Protein AF-A0A6G5AEA8-F1 (afdb_monomer)

Radius of gyration: 16.97 Å; Cα contacts (8 Å, |Δi|>4): 57; chains: 1; bounding box: 39×23×48 Å

Solvent-accessible surface area (backbone atoms only — not comparable to full-atom values): 5864 Å² total; per-residue (Å²): 134,62,66,68,64,51,50,48,40,31,75,49,81,78,56,70,70,57,51,52,52,49,45,52,51,51,53,52,52,38,24,61,74,67,74,44,60,93,83,57,55,69,66,56,42,28,58,79,67,70,49,76,54,63,64,60,51,35,46,52,30,37,55,54,44,51,51,52,44,68,75,43,60,74,89,39,66,69,26,46,53,51,52,49,38,57,76,67,65,56,82,42,78,63,52,64,65,69,59,126

Foldseek 3Di:
DDVVVLVCLLPDDDDPVVLVVVLVVLLVVLCVVVVHDPPPDSVVSCVVVVHDRPLVSSLVSNVVSVVVLVVDDPVDPSVVVVVVCVVVVPCDPSNVSNDD

Organism: Rhipicephalus microplus (NCBI:txid6941)

Structure (mmCIF, N/CA/C/O backbone):
data_AF-A0A6G5AEA8-F1
#
_entry.id   AF-A0A6G5AEA8-F1
#
loop_
_atom_site.group_PDB
_atom_site.id
_atom_site.type_symbol
_atom_site.label_atom_id
_atom_site.label_alt_id
_atom_site.label_comp_id
_atom_site.label_asym_id
_atom_site.label_entity_id
_atom_site.label_seq_id
_atom_site.pdbx_PDB_ins_code
_atom_site.Cartn_x
_atom_site.Cartn_y
_atom_site.Cartn_z
_atom_site.occupancy
_atom_site.B_iso_or_equiv
_atom_site.auth_seq_id
_atom_site.auth_comp_id
_atom_site.auth_asym_id
_atom_site.auth_atom_id
_atom_site.pdbx_PDB_model_num
ATOM 1 N N . MET A 1 1 ? 11.653 -10.275 3.347 1.00 49.78 1 MET A N 1
ATOM 2 C CA . MET A 1 1 ? 10.657 -9.268 3.789 1.00 49.78 1 MET A CA 1
ATOM 3 C C . MET A 1 1 ? 11.291 -8.470 4.921 1.00 49.78 1 MET A C 1
ATOM 5 O O . MET A 1 1 ? 11.687 -9.093 5.893 1.00 49.78 1 MET A O 1
ATOM 9 N N . VAL A 1 2 ? 11.484 -7.151 4.790 1.00 50.09 2 VAL A N 1
ATOM 10 C CA . VAL A 1 2 ? 12.124 -6.342 5.852 1.00 50.09 2 VAL A CA 1
ATOM 11 C C . VAL A 1 2 ? 11.052 -5.937 6.880 1.00 50.09 2 VAL A C 1
ATOM 13 O O . VAL A 1 2 ? 10.128 -5.206 6.501 1.00 50.09 2 VAL A O 1
ATOM 16 N N . PRO A 1 3 ? 11.117 -6.393 8.149 1.00 59.53 3 PRO A N 1
ATOM 17 C CA . PRO A 1 3 ? 10.010 -6.250 9.104 1.00 59.53 3 PRO A CA 1
ATOM 18 C C . PRO A 1 3 ? 9.633 -4.797 9.417 1.00 59.53 3 PRO A C 1
ATOM 20 O O . PRO A 1 3 ? 8.453 -4.454 9.401 1.00 59.53 3 PRO A O 1
ATOM 23 N N . GLY A 1 4 ? 10.624 -3.921 9.617 1.00 60.81 4 GLY A N 1
ATOM 24 C CA . GLY A 1 4 ? 10.393 -2.509 9.945 1.00 60.81 4 GLY A CA 1
ATOM 25 C C . GLY A 1 4 ? 9.728 -1.723 8.812 1.00 60.81 4 GLY A C 1
ATOM 26 O O . GLY A 1 4 ? 8.744 -1.024 9.037 1.00 60.81 4 GLY A O 1
ATOM 27 N N . LEU A 1 5 ? 10.196 -1.908 7.573 1.00 60.91 5 LEU A N 1
ATOM 28 C CA . LEU A 1 5 ? 9.585 -1.302 6.381 1.00 60.91 5 LEU A CA 1
ATOM 29 C C . LEU A 1 5 ? 8.159 -1.812 6.157 1.00 60.91 5 LEU A C 1
ATOM 31 O O . LEU A 1 5 ? 7.276 -1.042 5.795 1.00 60.91 5 LEU A O 1
ATOM 35 N N . THR A 1 6 ? 7.920 -3.097 6.417 1.00 62.59 6 THR A N 1
ATOM 36 C CA . THR A 1 6 ? 6.604 -3.723 6.229 1.00 62.59 6 THR A CA 1
ATOM 37 C C . THR A 1 6 ? 5.599 -3.235 7.276 1.00 62.59 6 THR A C 1
ATOM 39 O O . THR A 1 6 ? 4.451 -2.948 6.940 1.00 62.59 6 THR A O 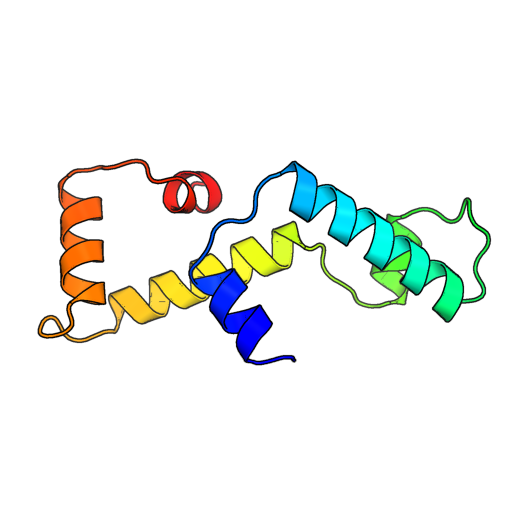1
ATOM 42 N N . PHE A 1 7 ? 6.032 -3.080 8.530 1.00 63.72 7 PHE A N 1
ATOM 43 C CA . PHE A 1 7 ? 5.216 -2.498 9.594 1.00 63.72 7 PHE A CA 1
ATOM 44 C C . PHE A 1 7 ? 4.956 -1.005 9.364 1.00 63.72 7 PHE A C 1
ATOM 46 O O . PHE A 1 7 ? 3.813 -0.557 9.439 1.00 63.72 7 PHE A O 1
ATOM 53 N N . GLY A 1 8 ? 5.993 -0.244 9.002 1.00 71.00 8 GLY A N 1
ATOM 54 C CA . GLY A 1 8 ? 5.864 1.169 8.649 1.00 71.00 8 GLY A CA 1
ATOM 55 C C . GLY A 1 8 ? 4.868 1.379 7.509 1.00 71.00 8 GLY A C 1
ATOM 56 O O . GLY A 1 8 ? 3.979 2.215 7.626 1.00 71.00 8 GLY A O 1
ATOM 57 N N . ASN A 1 9 ? 4.932 0.552 6.465 1.00 74.56 9 ASN A N 1
ATOM 58 C CA . ASN A 1 9 ? 3.983 0.571 5.351 1.00 74.56 9 ASN A CA 1
ATOM 59 C C . ASN A 1 9 ? 2.542 0.250 5.794 1.00 74.56 9 ASN A C 1
ATOM 61 O O . ASN A 1 9 ? 1.577 0.859 5.334 1.00 74.56 9 ASN A O 1
ATOM 65 N N . ALA A 1 10 ? 2.377 -0.677 6.741 1.00 72.00 10 ALA A N 1
ATOM 66 C CA . ALA A 1 10 ? 1.072 -1.049 7.280 1.00 72.00 10 ALA A CA 1
ATOM 67 C C . ALA A 1 10 ? 0.413 0.081 8.087 1.00 72.00 10 ALA A C 1
ATOM 69 O O . ALA A 1 10 ? -0.792 0.296 7.968 1.00 72.00 10 ALA A O 1
ATOM 70 N N . VAL A 1 11 ? 1.187 0.873 8.832 1.00 75.75 11 VAL A N 1
ATOM 71 C CA . VAL A 1 11 ? 0.642 1.911 9.727 1.00 75.75 11 VAL A CA 1
ATOM 72 C C . VAL A 1 11 ? 0.654 3.310 9.095 1.00 75.75 11 VAL A C 1
ATOM 74 O O . VAL A 1 11 ? -0.324 4.045 9.204 1.00 75.75 11 VAL A O 1
ATOM 77 N N . LEU A 1 12 ? 1.687 3.670 8.330 1.00 81.81 12 LEU A N 1
ATOM 78 C CA . LEU A 1 12 ? 1.856 4.998 7.723 1.00 81.81 12 LEU A CA 1
ATOM 79 C C . LEU A 1 12 ? 1.390 5.031 6.268 1.00 81.81 12 LEU A C 1
ATOM 81 O O . LEU A 1 12 ? 1.581 4.062 5.543 1.00 81.81 12 LEU A O 1
ATOM 85 N N . CYS A 1 13 ? 0.771 6.134 5.841 1.00 81.19 13 CYS A N 1
ATOM 86 C CA . CYS A 1 13 ? 0.467 6.358 4.425 1.00 81.19 13 CYS A CA 1
ATOM 87 C C . CYS A 1 13 ? 1.590 7.187 3.800 1.00 81.19 13 CYS A C 1
ATOM 89 O O . CYS A 1 13 ? 1.807 8.329 4.221 1.00 81.19 13 CYS A O 1
ATOM 91 N N . MET A 1 14 ? 2.301 6.635 2.815 1.00 82.12 14 MET A N 1
ATOM 92 C CA . MET A 1 14 ? 3.383 7.364 2.148 1.00 82.12 14 MET A CA 1
ATOM 93 C C . MET A 1 14 ? 2.831 8.511 1.298 1.00 82.12 14 MET A C 1
ATOM 95 O O . MET A 1 14 ? 1.743 8.423 0.728 1.00 82.12 14 MET A O 1
ATOM 99 N N . ARG A 1 15 ? 3.587 9.607 1.179 1.00 85.94 15 ARG A N 1
ATOM 100 C CA . ARG A 1 15 ? 3.249 10.662 0.214 1.00 85.94 15 ARG A CA 1
ATOM 101 C C . ARG A 1 15 ? 3.384 10.125 -1.215 1.00 85.94 15 ARG A C 1
ATOM 103 O O . ARG A 1 15 ? 4.282 9.325 -1.486 1.00 85.94 15 ARG A O 1
ATOM 110 N N . SER A 1 16 ? 2.526 10.596 -2.116 1.00 84.38 16 SER A N 1
ATOM 111 C CA . SER A 1 16 ? 2.498 10.214 -3.537 1.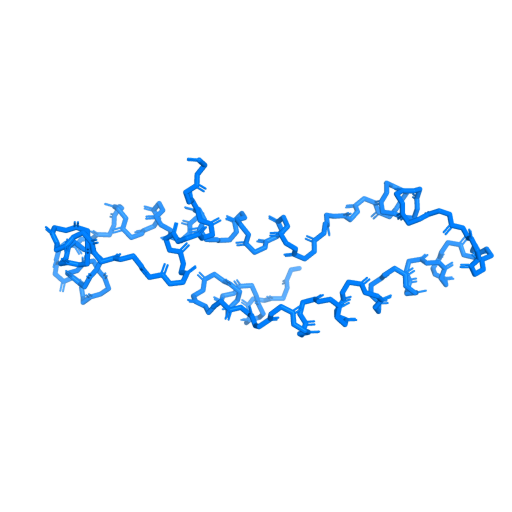00 84.38 16 SER A CA 1
ATOM 112 C C . SER A 1 16 ? 3.863 10.359 -4.209 1.00 84.38 16 SER A C 1
ATOM 114 O O . SER A 1 16 ? 4.291 9.477 -4.949 1.00 84.38 16 SER A O 1
ATOM 116 N N . GLU A 1 17 ? 4.593 11.430 -3.896 1.00 89.81 17 GLU A N 1
ATOM 117 C CA . GLU A 1 17 ? 5.889 11.725 -4.515 1.00 89.81 17 GLU A CA 1
ATOM 118 C C . GLU A 1 17 ? 6.959 10.709 -4.092 1.00 89.81 17 GLU A C 1
ATOM 120 O O . GLU A 1 17 ? 7.808 10.311 -4.891 1.00 89.81 17 GLU A O 1
ATOM 125 N N . VAL A 1 18 ? 6.918 10.266 -2.831 1.00 88.50 18 VAL A N 1
ATOM 126 C CA . VAL A 1 18 ? 7.856 9.268 -2.298 1.00 88.50 18 VAL A CA 1
ATOM 127 C C . VAL A 1 18 ? 7.579 7.908 -2.927 1.00 88.50 18 VAL A C 1
ATOM 129 O O . VAL A 1 18 ? 8.502 7.252 -3.404 1.00 88.50 18 VAL A O 1
ATOM 132 N N . GLN A 1 19 ? 6.307 7.519 -2.991 1.00 87.12 19 GLN A N 1
ATOM 133 C CA . GLN A 1 19 ? 5.876 6.276 -3.622 1.00 87.12 19 GLN A CA 1
ATOM 134 C C . GLN A 1 19 ? 6.283 6.223 -5.102 1.00 87.12 19 GLN A C 1
ATOM 136 O O . GLN A 1 19 ? 6.856 5.228 -5.541 1.00 87.12 19 GLN A O 1
ATOM 141 N N . ALA A 1 20 ? 6.083 7.311 -5.853 1.00 90.62 20 ALA A N 1
ATOM 142 C CA . ALA A 1 20 ? 6.494 7.399 -7.254 1.00 90.62 20 ALA A CA 1
ATOM 143 C C . ALA A 1 20 ? 8.016 7.247 -7.428 1.00 90.62 20 ALA A C 1
ATOM 145 O O . ALA A 1 20 ? 8.477 6.504 -8.296 1.00 90.62 20 ALA A O 1
ATOM 146 N N . ARG A 1 21 ? 8.816 7.898 -6.572 1.00 92.56 21 ARG A N 1
ATOM 147 C CA . ARG A 1 21 ? 10.284 7.761 -6.594 1.00 92.56 21 ARG A CA 1
ATOM 148 C C . ARG A 1 21 ? 10.733 6.332 -6.299 1.00 92.56 21 ARG A C 1
ATOM 150 O O . ARG A 1 21 ? 11.629 5.830 -6.978 1.00 92.56 21 ARG A O 1
ATOM 157 N N . LEU A 1 22 ? 10.115 5.676 -5.319 1.00 90.25 22 LEU A N 1
ATOM 158 C CA . LEU A 1 22 ? 10.401 4.281 -4.983 1.00 90.25 22 LEU A CA 1
ATOM 159 C C . LEU A 1 22 ? 10.071 3.344 -6.151 1.00 90.25 22 LEU A C 1
ATOM 161 O O . LEU A 1 22 ? 10.872 2.474 -6.486 1.00 90.25 22 LEU A O 1
ATOM 165 N N . GLU A 1 23 ? 8.945 3.572 -6.823 1.00 92.06 23 GLU A N 1
ATOM 166 C CA . GLU A 1 23 ? 8.521 2.799 -7.989 1.00 92.06 23 GLU A CA 1
ATOM 167 C C . GLU A 1 23 ? 9.510 2.931 -9.163 1.00 92.06 23 GLU A C 1
ATOM 169 O O . GLU A 1 23 ? 9.895 1.932 -9.775 1.00 92.06 23 GLU A O 1
ATOM 174 N N . ILE A 1 24 ? 9.991 4.151 -9.436 1.00 93.75 24 ILE A N 1
ATOM 175 C CA . ILE A 1 24 ? 11.027 4.408 -10.450 1.00 93.75 24 ILE A CA 1
ATOM 176 C C . ILE A 1 24 ? 12.312 3.646 -10.108 1.00 93.75 24 ILE A C 1
ATOM 178 O O . ILE A 1 24 ? 12.873 2.962 -10.966 1.00 93.75 24 ILE A O 1
ATOM 182 N N . LYS A 1 25 ? 12.772 3.734 -8.854 1.00 93.75 25 LYS A N 1
ATOM 183 C CA . LYS A 1 25 ? 13.998 3.058 -8.410 1.00 93.75 25 LYS A CA 1
ATOM 184 C C . LYS A 1 25 ? 13.867 1.540 -8.470 1.00 93.75 25 LYS A C 1
ATOM 186 O O . LYS A 1 25 ? 14.778 0.895 -8.977 1.00 93.75 25 LYS A O 1
ATOM 191 N N . GLN A 1 26 ? 12.734 0.977 -8.052 1.00 92.81 26 GLN A N 1
ATOM 192 C CA . GLN A 1 26 ? 12.468 -0.455 -8.183 1.00 92.81 26 GLN A CA 1
ATOM 193 C C . GLN A 1 26 ? 12.564 -0.907 -9.637 1.00 92.81 26 GLN A C 1
ATOM 195 O O . GLN A 1 26 ? 13.279 -1.855 -9.927 1.00 92.81 26 GLN A O 1
ATOM 200 N N . ARG A 1 27 ? 11.901 -0.220 -10.569 1.00 94.88 27 ARG A N 1
ATOM 201 C CA . ARG A 1 27 ? 11.956 -0.592 -11.991 1.00 94.88 27 ARG A CA 1
ATOM 202 C C . ARG A 1 27 ? 13.365 -0.439 -12.570 1.00 94.88 27 ARG A C 1
ATOM 204 O O . ARG A 1 27 ? 13.762 -1.238 -13.408 1.00 94.88 27 ARG A O 1
ATOM 211 N N . GLY A 1 28 ? 14.127 0.563 -12.128 1.00 95.56 28 GLY A N 1
ATOM 212 C CA . GLY A 1 28 ? 15.539 0.717 -12.491 1.00 95.56 28 GLY A CA 1
ATOM 213 C C . GLY A 1 28 ? 16.393 -0.468 -12.032 1.00 95.56 28 GLY A C 1
ATOM 214 O O . GLY A 1 28 ? 17.135 -1.030 -12.831 1.00 95.56 28 GLY A O 1
ATOM 215 N N . ILE A 1 29 ? 16.225 -0.897 -10.778 1.00 94.69 29 ILE A N 1
ATOM 216 C CA . ILE A 1 29 ? 16.905 -2.082 -10.232 1.00 94.69 29 ILE A CA 1
ATOM 217 C C . ILE A 1 29 ? 16.452 -3.352 -10.959 1.00 94.69 29 ILE A C 1
ATOM 219 O O . ILE A 1 29 ? 17.286 -4.189 -11.275 1.00 94.69 29 ILE A O 1
ATOM 223 N N . GLY A 1 30 ? 15.160 -3.482 -11.269 1.00 95.88 30 GLY A N 1
ATOM 224 C CA . GLY A 1 30 ? 14.631 -4.623 -12.018 1.00 95.88 30 GLY A CA 1
ATOM 225 C C . GLY A 1 30 ? 15.263 -4.745 -13.403 1.00 95.88 30 GLY A C 1
ATOM 226 O O . GLY A 1 30 ? 15.725 -5.816 -13.770 1.00 95.88 30 GLY A O 1
ATOM 227 N N . ARG A 1 31 ? 15.387 -3.634 -14.143 1.00 96.75 31 ARG A N 1
ATOM 228 C CA . ARG A 1 31 ? 16.089 -3.633 -15.439 1.00 96.75 31 ARG A CA 1
ATOM 229 C C . ARG A 1 31 ? 17.546 -4.046 -15.306 1.00 96.75 31 ARG A C 1
ATOM 231 O O . ARG A 1 31 ? 18.006 -4.869 -16.086 1.00 96.75 31 ARG A O 1
ATOM 238 N N . LEU A 1 32 ? 18.245 -3.495 -14.314 1.00 96.69 32 LEU A N 1
ATOM 239 C CA . LEU A 1 32 ? 19.641 -3.836 -14.061 1.00 96.69 32 LEU A CA 1
ATOM 240 C C . LEU A 1 32 ? 19.801 -5.331 -13.750 1.00 96.69 32 LEU A C 1
ATOM 242 O O . LEU A 1 32 ? 20.673 -5.976 -14.318 1.00 96.69 32 LEU A O 1
ATOM 246 N N . ALA A 1 33 ? 18.939 -5.881 -12.891 1.00 95.88 33 ALA A N 1
ATOM 247 C CA . ALA A 1 33 ? 18.970 -7.289 -12.502 1.00 95.88 33 ALA A CA 1
ATOM 248 C C . ALA A 1 33 ? 18.664 -8.237 -13.672 1.00 95.88 33 ALA A C 1
ATOM 250 O O . ALA A 1 33 ? 19.270 -9.298 -13.769 1.00 95.88 33 ALA A O 1
ATOM 251 N N . LEU A 1 34 ? 17.759 -7.840 -14.570 1.00 95.88 34 LEU A N 1
ATOM 252 C CA . LEU A 1 34 ? 17.406 -8.606 -15.768 1.00 95.88 34 LEU A CA 1
ATOM 253 C C . LEU A 1 34 ? 18.403 -8.425 -16.926 1.00 95.88 34 LEU A C 1
ATOM 255 O O . LEU A 1 34 ? 18.223 -9.037 -17.974 1.00 95.88 34 LEU A O 1
ATOM 259 N N . GLY A 1 35 ? 19.408 -7.550 -16.792 1.00 96.25 35 GLY A N 1
ATOM 260 C CA . GLY A 1 35 ? 20.271 -7.161 -17.915 1.00 96.25 35 GLY A CA 1
ATOM 261 C C . GLY A 1 35 ? 19.501 -6.484 -19.059 1.00 96.25 35 GLY A C 1
ATOM 262 O O . GLY A 1 35 ? 19.935 -6.506 -20.209 1.00 96.25 35 GLY A O 1
ATOM 263 N N . ALA A 1 36 ? 18.334 -5.910 -18.762 1.00 94.69 36 ALA A N 1
ATOM 264 C CA . ALA A 1 36 ? 17.404 -5.397 -19.753 1.00 94.69 36 ALA A CA 1
ATOM 265 C C . ALA A 1 36 ? 17.727 -3.947 -20.141 1.00 94.69 36 ALA A C 1
ATOM 267 O O . ALA A 1 36 ? 18.188 -3.141 -19.328 1.00 94.69 36 ALA A O 1
ATOM 268 N N . HIS A 1 37 ? 17.414 -3.575 -21.384 1.00 94.25 37 HIS A N 1
ATOM 269 C CA . HIS A 1 37 ? 17.627 -2.215 -21.876 1.00 94.25 37 HIS A CA 1
ATOM 270 C C . HIS A 1 37 ? 16.820 -1.180 -21.065 1.00 94.25 37 HIS A C 1
ATOM 272 O O . HIS A 1 37 ? 15.728 -1.470 -20.567 1.00 94.25 37 HIS A O 1
ATOM 278 N N . GLY A 1 38 ? 17.303 0.066 -20.981 1.00 90.31 38 GLY A N 1
ATOM 279 C CA . GLY A 1 38 ? 16.636 1.148 -20.239 1.00 90.31 38 GLY A CA 1
ATOM 280 C C . GLY A 1 38 ? 15.183 1.399 -20.671 1.00 90.31 38 GLY A C 1
ATOM 281 O O . GLY A 1 38 ? 14.326 1.687 -19.837 1.00 90.31 38 GLY A O 1
ATOM 282 N N . ASN A 1 39 ? 14.884 1.181 -21.954 1.00 92.19 39 ASN A N 1
ATOM 283 C CA . ASN A 1 39 ? 13.545 1.350 -22.536 1.00 92.19 39 ASN A CA 1
ATOM 284 C C . ASN A 1 39 ? 12.631 0.125 -22.379 1.00 92.19 39 ASN A C 1
ATOM 286 O O . ASN A 1 39 ? 11.520 0.128 -22.904 1.00 92.19 39 ASN A O 1
ATOM 290 N N . THR A 1 40 ? 13.068 -0.920 -21.670 1.00 94.31 40 THR A N 1
ATOM 291 C CA . THR A 1 40 ? 12.234 -2.107 -21.441 1.00 94.31 40 THR A CA 1
ATOM 292 C C . THR A 1 40 ? 10.922 -1.700 -20.758 1.00 94.31 40 THR A C 1
ATOM 294 O O . THR A 1 40 ? 10.966 -0.936 -19.777 1.00 94.31 40 THR A O 1
ATOM 297 N N . PRO A 1 41 ? 9.759 -2.179 -21.243 1.00 95.19 41 PRO A N 1
ATOM 298 C CA . PRO A 1 41 ? 8.459 -1.836 -20.680 1.00 95.19 41 PRO A CA 1
ATOM 299 C C . PRO A 1 41 ? 8.370 -2.131 -19.180 1.00 95.19 41 PRO A C 1
ATOM 301 O O . PRO A 1 41 ? 8.756 -3.202 -18.718 1.00 95.19 41 PRO A O 1
ATOM 304 N N . ASN A 1 42 ? 7.806 -1.191 -18.412 1.00 94.50 42 ASN A N 1
ATOM 305 C CA . ASN A 1 42 ? 7.697 -1.311 -16.952 1.00 94.50 42 ASN A CA 1
ATOM 306 C C . ASN A 1 42 ? 6.956 -2.582 -16.510 1.00 94.50 42 ASN A C 1
ATOM 308 O O . ASN A 1 42 ? 7.360 -3.200 -15.531 1.00 94.50 42 ASN A O 1
ATOM 312 N N . GLN A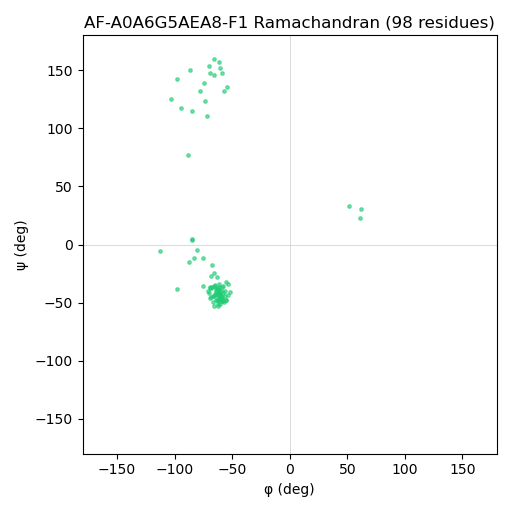 1 43 ? 5.891 -2.954 -17.226 1.00 91.81 43 GLN A N 1
ATOM 313 C CA . GLN A 1 43 ? 5.080 -4.126 -16.890 1.00 91.81 43 GLN A CA 1
ATOM 314 C C . GLN A 1 43 ? 5.837 -5.436 -17.118 1.00 91.81 43 GLN A C 1
ATOM 316 O O . GLN A 1 43 ? 5.738 -6.329 -16.287 1.00 91.81 43 GLN A O 1
ATOM 321 N N . GLY A 1 44 ? 6.653 -5.519 -18.177 1.00 93.44 44 GLY A N 1
ATOM 322 C CA . GLY A 1 44 ? 7.528 -6.673 -18.411 1.00 93.44 44 GLY A CA 1
ATOM 323 C C . GLY A 1 44 ? 8.547 -6.827 -17.286 1.00 93.44 44 GLY A C 1
ATOM 324 O O . GLY A 1 44 ? 8.612 -7.870 -16.654 1.00 93.44 44 GLY A O 1
ATOM 325 N N . VAL A 1 45 ? 9.230 -5.733 -16.921 1.00 94.81 45 VAL A N 1
ATOM 326 C CA . VAL A 1 45 ? 10.177 -5.735 -15.790 1.00 94.81 45 VAL A CA 1
ATOM 327 C C . VAL A 1 45 ? 9.497 -6.166 -14.487 1.00 94.81 45 VAL A C 1
ATOM 329 O O . VAL A 1 45 ? 10.083 -6.900 -13.702 1.00 94.81 45 VAL A O 1
ATOM 332 N N . GLN A 1 46 ? 8.273 -5.710 -14.214 1.00 93.12 46 GLN A N 1
ATOM 333 C CA . GLN A 1 46 ? 7.555 -6.098 -12.996 1.00 93.12 46 GLN A CA 1
ATOM 334 C C . GLN A 1 46 ? 7.099 -7.558 -13.016 1.00 93.12 46 GLN A C 1
ATOM 336 O O . GLN A 1 46 ? 7.233 -8.231 -11.994 1.00 93.12 46 GLN A O 1
ATOM 341 N N . GLY A 1 47 ? 6.601 -8.035 -14.158 1.00 94.06 47 GLY A N 1
ATOM 342 C CA . GLY A 1 47 ? 6.196 -9.422 -14.361 1.00 94.06 47 GLY A CA 1
ATOM 343 C C . GLY A 1 47 ? 7.366 -10.387 -14.200 1.00 94.06 47 GLY A C 1
ATOM 344 O O . GLY A 1 47 ? 7.298 -11.279 -13.359 1.00 94.06 47 GLY A O 1
ATOM 345 N N . ASP A 1 48 ? 8.465 -10.143 -14.914 1.00 94.38 48 ASP A N 1
ATOM 346 C CA . ASP A 1 48 ? 9.652 -11.006 -14.907 1.00 94.38 48 ASP A CA 1
ATOM 347 C C . ASP A 1 48 ? 10.344 -11.027 -13.538 1.00 94.38 48 ASP A C 1
ATOM 349 O O . ASP A 1 48 ? 10.811 -12.069 -13.084 1.00 94.38 48 ASP A O 1
ATOM 353 N N . MET A 1 49 ? 10.360 -9.892 -12.828 1.00 94.44 49 MET A N 1
ATOM 354 C CA . MET A 1 49 ? 10.870 -9.838 -11.453 1.00 94.44 49 MET A CA 1
ATOM 355 C C . MET A 1 49 ? 9.910 -10.451 -10.420 1.00 94.44 49 MET A C 1
ATOM 357 O O . MET A 1 49 ? 10.285 -10.602 -9.255 1.00 94.44 49 MET A O 1
ATOM 361 N N . GLY A 1 50 ? 8.657 -10.740 -10.790 1.00 92.12 50 GLY A N 1
ATOM 362 C CA . GLY A 1 50 ? 7.612 -11.158 -9.852 1.00 92.12 50 GLY A CA 1
ATOM 363 C C . GLY A 1 50 ? 7.295 -10.091 -8.797 1.00 92.12 50 GLY A C 1
ATOM 364 O O . GLY A 1 50 ? 6.969 -10.405 -7.650 1.00 92.12 50 GLY A O 1
ATOM 365 N N . TRP A 1 51 ? 7.450 -8.810 -9.142 1.00 90.62 51 TRP A N 1
ATOM 366 C CA . TRP A 1 51 ? 7.314 -7.699 -8.205 1.00 90.62 51 TRP A CA 1
ATOM 367 C C . TRP A 1 51 ? 5.988 -6.968 -8.361 1.00 90.62 51 TRP A C 1
ATOM 369 O O . TRP A 1 51 ? 5.679 -6.391 -9.398 1.00 90.62 51 TRP A O 1
ATOM 379 N N . THR A 1 52 ? 5.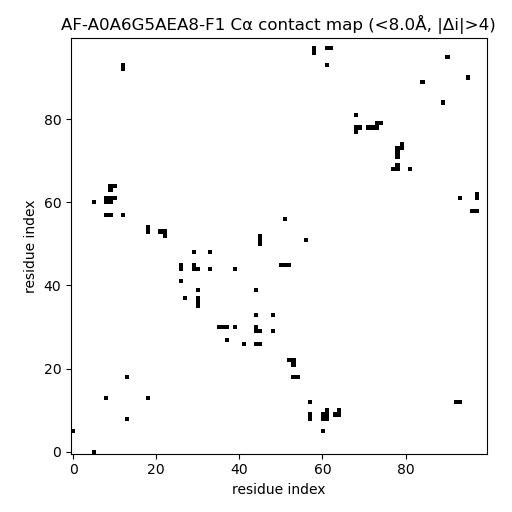258 -6.862 -7.258 1.00 87.88 52 THR A N 1
ATOM 380 C CA . THR A 1 52 ? 4.122 -5.943 -7.127 1.00 87.88 52 THR A CA 1
ATOM 381 C C . THR A 1 52 ? 4.580 -4.480 -7.077 1.00 87.88 52 THR A C 1
ATOM 383 O O . THR A 1 52 ? 5.673 -4.177 -6.578 1.00 87.88 52 THR A O 1
ATOM 386 N N . SER A 1 53 ? 3.711 -3.556 -7.493 1.00 88.12 53 SER A N 1
ATOM 387 C CA . SER A 1 53 ? 3.923 -2.118 -7.288 1.00 88.12 53 SER A CA 1
ATOM 388 C C . SER A 1 53 ? 4.007 -1.761 -5.798 1.00 88.12 53 SER A C 1
ATOM 390 O O . SER A 1 53 ? 3.512 -2.481 -4.921 1.00 88.12 53 SER A O 1
ATOM 392 N N . PHE A 1 54 ? 4.638 -0.632 -5.473 1.00 84.75 54 PHE A N 1
ATOM 393 C CA . PHE A 1 54 ? 4.603 -0.079 -4.117 1.00 84.75 54 PHE A CA 1
ATOM 394 C C . PHE A 1 54 ? 3.176 0.220 -3.659 1.00 84.75 54 PHE A C 1
ATOM 396 O O . PHE A 1 54 ? 2.859 -0.046 -2.503 1.00 84.75 54 PHE A O 1
ATOM 403 N N . GLU A 1 55 ? 2.314 0.676 -4.568 1.00 84.38 55 GLU A N 1
ATOM 404 C CA . GLU A 1 55 ? 0.895 0.902 -4.284 1.00 84.38 55 GLU A CA 1
ATOM 405 C C . GLU A 1 55 ? 0.189 -0.382 -3.852 1.00 84.38 55 GLU A C 1
ATOM 407 O O . GLU A 1 55 ? -0.418 -0.430 -2.784 1.00 84.38 55 GLU A O 1
ATOM 412 N N . GLY A 1 56 ? 0.335 -1.452 -4.639 1.00 84.88 56 GLY A N 1
ATOM 413 C CA . GLY A 1 56 ? -0.287 -2.738 -4.344 1.00 84.88 56 GLY A CA 1
ATOM 414 C C . GLY A 1 56 ? 0.207 -3.327 -3.023 1.00 84.88 56 GLY A C 1
ATOM 415 O O . GLY A 1 56 ? -0.577 -3.897 -2.258 1.00 84.88 56 GLY A O 1
ATOM 416 N N . ARG A 1 57 ? 1.495 -3.137 -2.699 1.00 84.44 57 ARG A N 1
ATOM 417 C CA . ARG A 1 57 ? 2.049 -3.537 -1.395 1.00 84.44 57 ARG A CA 1
ATOM 418 C C . ARG A 1 57 ? 1.480 -2.715 -0.252 1.00 84.44 57 ARG A C 1
ATOM 420 O O . ARG A 1 57 ? 1.144 -3.291 0.778 1.00 84.44 57 ARG A O 1
ATOM 427 N N . GLU A 1 58 ? 1.372 -1.400 -0.409 1.00 84.12 58 GLU A N 1
ATOM 428 C CA . GLU A 1 58 ? 0.769 -0.530 0.599 1.00 84.12 58 GLU A CA 1
ATOM 429 C C . GLU A 1 58 ? -0.697 -0.881 0.842 1.00 84.12 58 GLU A C 1
ATOM 431 O O . GLU A 1 58 ? -1.057 -1.162 1.985 1.00 84.12 58 GLU A O 1
ATOM 436 N N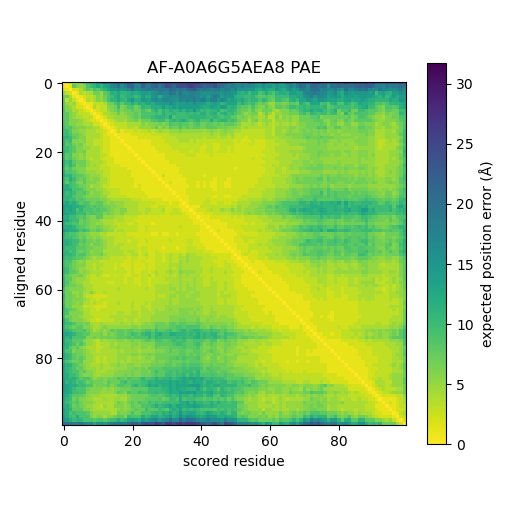 . ALA A 1 59 ? -1.512 -0.976 -0.209 1.00 84.31 59 ALA A N 1
ATOM 437 C CA . ALA A 1 59 ? -2.915 -1.373 -0.109 1.00 84.31 59 ALA A CA 1
ATOM 438 C C . ALA A 1 59 ? -3.071 -2.728 0.604 1.00 84.31 59 ALA A C 1
ATOM 440 O O . ALA A 1 59 ? -3.818 -2.847 1.577 1.00 84.31 59 ALA A O 1
ATOM 441 N N . SER A 1 60 ? -2.280 -3.731 0.208 1.00 86.00 60 SER A N 1
ATOM 442 C CA . SER A 1 60 ? -2.281 -5.051 0.852 1.00 86.00 60 SER A CA 1
ATOM 443 C C . SER A 1 60 ? -1.902 -4.981 2.335 1.00 86.00 60 SER A C 1
ATOM 445 O O . SER A 1 60 ? -2.524 -5.634 3.176 1.00 86.00 60 SER A O 1
ATOM 447 N N . SER A 1 61 ? -0.884 -4.189 2.684 1.00 86.12 61 SER A N 1
ATOM 448 C CA . SER A 1 61 ? -0.475 -3.969 4.074 1.00 86.12 61 SER A CA 1
ATOM 449 C C . SER A 1 61 ? -1.568 -3.270 4.889 1.00 86.12 61 SER A C 1
ATOM 451 O O . SER A 1 61 ? -1.798 -3.657 6.035 1.00 86.12 61 SER A O 1
ATOM 453 N N . LYS A 1 62 ? -2.273 -2.291 4.305 1.00 86.50 62 LYS A N 1
ATOM 454 C CA . LYS A 1 62 ? -3.396 -1.589 4.941 1.00 86.50 62 LYS A CA 1
ATOM 455 C C . LYS A 1 62 ? -4.564 -2.518 5.236 1.00 86.50 62 LYS A C 1
ATOM 457 O O . LYS A 1 62 ? -5.037 -2.541 6.367 1.00 86.50 62 LYS A O 1
ATOM 462 N N . ILE A 1 63 ? -4.974 -3.328 4.263 1.00 87.50 63 ILE A N 1
ATOM 463 C CA . ILE A 1 63 ? -6.064 -4.300 4.434 1.00 87.50 63 ILE A CA 1
ATOM 464 C C . ILE A 1 63 ? -5.719 -5.304 5.543 1.00 87.50 63 ILE A C 1
ATOM 466 O O . ILE A 1 63 ? -6.527 -5.559 6.437 1.00 87.50 63 ILE A O 1
ATOM 470 N N . LYS A 1 64 ? -4.488 -5.834 5.544 1.00 88.50 64 LYS A N 1
ATOM 471 C CA . LYS A 1 64 ? -4.023 -6.760 6.591 1.00 88.50 64 LYS A CA 1
ATOM 472 C C . LYS A 1 64 ? -4.021 -6.115 7.976 1.00 88.50 64 LYS A C 1
ATOM 474 O O . LYS A 1 64 ? -4.416 -6.753 8.950 1.00 88.50 64 LYS A O 1
ATOM 479 N N . PHE A 1 65 ? -3.580 -4.863 8.079 1.00 87.19 65 PHE A N 1
ATOM 480 C CA . PHE A 1 65 ? -3.572 -4.155 9.355 1.00 87.19 65 PHE A CA 1
ATOM 481 C C . PHE A 1 65 ? -4.986 -3.822 9.836 1.00 87.19 65 PHE A C 1
ATOM 483 O O . PHE A 1 65 ? -5.266 -3.960 11.022 1.00 87.19 65 PHE A O 1
ATOM 490 N N . GLU A 1 66 ? -5.900 -3.484 8.926 1.00 88.62 66 GLU A N 1
ATOM 491 C CA . GLU A 1 66 ? -7.312 -3.290 9.257 1.00 88.62 66 GLU A CA 1
ATOM 492 C C . GLU A 1 66 ? -7.932 -4.571 9.822 1.00 88.62 66 GLU A C 1
ATOM 494 O O . GLU A 1 66 ? -8.566 -4.530 10.876 1.00 88.62 66 GLU A O 1
ATOM 499 N N . LYS A 1 67 ? -7.695 -5.721 9.177 1.00 91.12 67 LYS A N 1
ATOM 500 C CA . LYS A 1 67 ? -8.134 -7.025 9.691 1.00 91.12 67 LYS A CA 1
ATOM 501 C C . LYS A 1 67 ? -7.613 -7.263 11.112 1.00 91.12 67 LYS A C 1
ATOM 503 O O . LYS A 1 67 ? -8.398 -7.557 12.008 1.00 91.12 67 LYS A O 1
ATOM 508 N N . ARG A 1 68 ? -6.320 -7.015 11.348 1.00 91.69 68 ARG A N 1
ATOM 509 C CA . ARG A 1 68 ? -5.720 -7.120 12.687 1.00 91.69 68 ARG A CA 1
ATOM 510 C C . ARG A 1 68 ? -6.390 -6.191 13.704 1.00 91.69 68 ARG A C 1
ATOM 512 O O . ARG A 1 68 ? -6.578 -6.594 14.843 1.00 91.69 68 ARG A O 1
ATOM 519 N N . LEU A 1 69 ? -6.742 -4.960 13.327 1.00 91.62 69 LEU A N 1
ATOM 520 C CA . LEU A 1 69 ? -7.469 -4.035 14.208 1.00 91.62 69 LEU A CA 1
ATOM 521 C C . LEU A 1 69 ? -8.902 -4.491 14.494 1.00 91.62 69 LEU A C 1
ATOM 523 O O . LEU A 1 69 ? -9.444 -4.125 15.530 1.00 91.62 69 LEU A O 1
ATOM 527 N N . ARG A 1 70 ? -9.534 -5.253 13.596 1.00 90.88 70 ARG A N 1
ATOM 528 C CA . ARG A 1 70 ? -10.876 -5.821 13.808 1.00 90.88 70 ARG A CA 1
ATOM 529 C C . ARG A 1 70 ? -10.858 -7.010 14.764 1.00 90.88 70 ARG A C 1
ATOM 531 O O . ARG A 1 70 ? -11.780 -7.139 15.555 1.00 90.88 70 ARG A O 1
ATOM 538 N N . GLU A 1 71 ? -9.808 -7.822 14.706 1.00 94.62 71 GLU A N 1
ATOM 539 C CA . GLU A 1 71 ? -9.605 -9.003 15.561 1.00 94.62 71 GLU A CA 1
ATOM 540 C C . GLU A 1 71 ? -8.993 -8.660 16.933 1.00 94.62 71 GLU A C 1
ATOM 542 O O . GLU A 1 71 ? -8.935 -9.500 17.826 1.00 94.62 71 GLU A O 1
ATOM 547 N N . MET A 1 72 ? -8.504 -7.430 17.108 1.00 95.19 72 MET A N 1
ATOM 548 C CA . MET A 1 72 ? -7.876 -6.973 18.345 1.00 95.19 72 MET A CA 1
ATOM 549 C C . MET A 1 72 ? -8.912 -6.727 19.449 1.00 95.19 72 MET A C 1
ATOM 551 O O . MET A 1 72 ? -9.958 -6.128 19.199 1.00 95.19 72 MET A O 1
ATOM 555 N N . GLY A 1 73 ? -8.577 -7.122 20.680 1.00 95.38 73 GLY A N 1
ATOM 556 C CA . GLY A 1 73 ? -9.408 -6.890 21.861 1.00 95.38 73 GLY A CA 1
ATOM 557 C C . GLY A 1 73 ? -9.691 -5.406 22.127 1.00 95.38 73 GLY A C 1
ATOM 558 O O . GLY A 1 73 ? -8.874 -4.523 21.829 1.00 95.38 73 GLY A O 1
ATOM 559 N N . GLU A 1 74 ? -10.875 -5.120 22.671 1.00 93.50 74 GLU A N 1
ATOM 560 C CA . GLU A 1 74 ? -11.371 -3.757 22.904 1.00 93.50 74 GLU A CA 1
ATOM 561 C C . GLU A 1 74 ? -10.584 -2.988 23.967 1.00 93.50 74 GLU A C 1
ATOM 563 O O . GLU A 1 74 ? -10.619 -1.759 23.993 1.00 93.50 74 GLU A O 1
ATOM 568 N N . GLU A 1 75 ? -9.813 -3.675 24.808 1.00 95.12 75 GLU A N 1
ATOM 569 C CA . GLU A 1 75 ? -8.920 -3.060 25.783 1.00 95.12 75 GLU A CA 1
ATOM 570 C C . GLU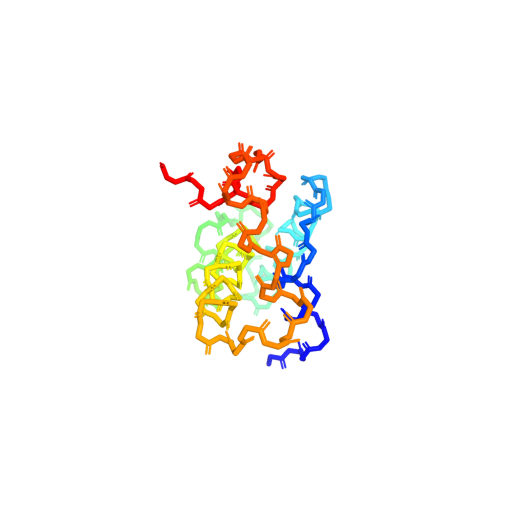 A 1 75 ? -7.773 -2.288 25.115 1.00 95.12 75 GLU A C 1
ATOM 572 O O . GLU A 1 75 ? -7.237 -1.335 25.691 1.00 95.12 75 GLU A O 1
ATOM 577 N N . ARG A 1 76 ? -7.412 -2.649 23.876 1.00 95.19 76 ARG A N 1
ATOM 578 C CA . ARG A 1 76 ? -6.288 -2.044 23.157 1.00 95.19 76 ARG A CA 1
ATOM 579 C C . ARG A 1 76 ? -6.647 -0.676 22.591 1.00 95.19 76 ARG A C 1
ATOM 581 O O . ARG A 1 76 ? -7.608 -0.507 21.846 1.00 95.19 76 ARG A O 1
ATOM 588 N N . TRP A 1 77 ? -5.768 0.295 22.828 1.00 94.69 77 TRP A N 1
ATOM 589 C CA . TRP A 1 77 ? -5.904 1.659 22.308 1.00 94.69 77 TRP A CA 1
ATOM 590 C C . TRP A 1 77 ? -6.099 1.728 20.791 1.00 94.69 77 TRP A C 1
ATOM 592 O O . TRP A 1 77 ? -6.965 2.458 20.318 1.00 94.69 77 TRP A O 1
ATOM 602 N N . ALA A 1 78 ? -5.342 0.940 20.025 1.00 90.81 78 ALA A N 1
ATOM 603 C CA . ALA A 1 78 ? -5.459 0.934 18.569 1.00 90.81 78 ALA A CA 1
ATOM 604 C C . ALA A 1 78 ? -6.861 0.498 18.097 1.00 90.81 78 ALA A C 1
ATOM 606 O O . ALA A 1 78 ? -7.410 1.108 17.180 1.00 90.81 78 ALA A O 1
ATOM 607 N N . ARG A 1 79 ? -7.472 -0.494 18.766 1.00 94.38 79 ARG A N 1
ATOM 608 C CA . ARG A 1 79 ? -8.857 -0.927 18.527 1.00 94.38 79 ARG A CA 1
ATOM 609 C C . ARG A 1 79 ? -9.850 0.182 18.872 1.00 94.38 79 ARG A C 1
ATOM 611 O O . ARG A 1 79 ? -10.702 0.499 18.047 1.00 94.38 79 ARG A O 1
ATOM 618 N N . LYS A 1 80 ? -9.708 0.815 20.041 1.00 95.12 80 LYS A N 1
ATOM 619 C CA . LYS A 1 80 ? -10.586 1.917 20.481 1.00 95.12 80 LYS A CA 1
ATOM 620 C C . LYS A 1 80 ? -10.578 3.090 19.499 1.00 95.12 80 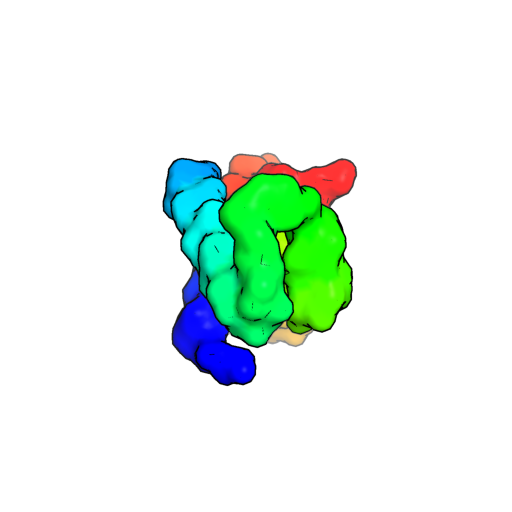LYS A C 1
ATOM 622 O O . LYS A 1 80 ? -11.639 3.559 19.094 1.00 95.12 80 LYS A O 1
ATOM 627 N N . VAL A 1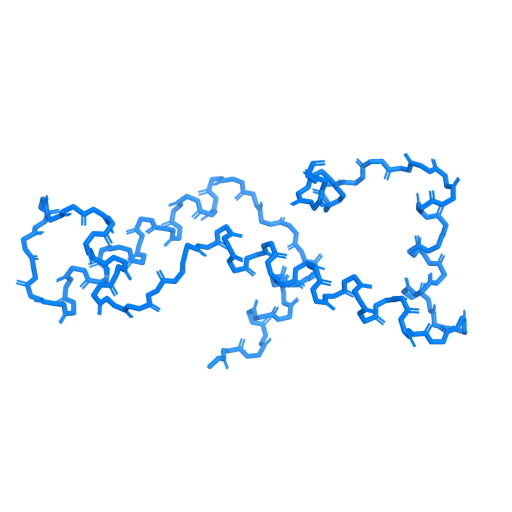 81 ? -9.391 3.526 19.071 1.00 92.12 81 VAL A N 1
ATOM 628 C CA . VAL A 1 81 ? -9.236 4.616 18.092 1.00 92.12 81 VAL A CA 1
ATOM 629 C C . VAL A 1 81 ? -9.837 4.228 16.743 1.00 92.12 81 VAL A C 1
ATOM 631 O O . VAL A 1 81 ? -10.554 5.027 16.144 1.00 92.12 81 VAL A O 1
ATOM 634 N N . PHE A 1 82 ? -9.593 3.003 16.272 1.00 90.44 82 PHE A N 1
ATOM 635 C CA . PHE A 1 82 ? -10.173 2.508 15.024 1.00 90.44 82 PHE A CA 1
ATOM 636 C C . PHE A 1 82 ? -11.707 2.520 15.055 1.00 90.44 82 PHE A C 1
ATOM 638 O O . PHE A 1 82 ? -12.330 3.077 14.149 1.00 90.44 82 PHE A O 1
ATOM 645 N N . SER A 1 83 ? -12.314 1.982 16.118 1.00 91.94 83 SER A N 1
ATOM 646 C CA . SER A 1 83 ? -13.768 2.001 16.309 1.00 91.94 83 SER A CA 1
ATOM 647 C C . SER A 1 83 ? -14.311 3.429 16.361 1.00 91.94 83 SER A C 1
ATOM 649 O O . SER A 1 83 ? -15.283 3.735 15.675 1.00 91.94 83 SER A O 1
ATOM 651 N N . PHE A 1 84 ? -13.650 4.332 17.093 1.00 92.06 84 PHE A N 1
ATOM 652 C CA . PHE A 1 84 ? -14.043 5.740 17.168 1.00 92.06 84 PHE A CA 1
ATOM 653 C C . PHE A 1 84 ? -14.041 6.422 15.792 1.00 92.06 84 PHE A C 1
ATOM 655 O O . PHE A 1 84 ? -15.028 7.052 15.414 1.00 92.06 84 PHE A O 1
ATOM 662 N N . LEU A 1 85 ? -12.961 6.267 15.017 1.00 90.25 85 LEU A N 1
ATOM 663 C CA . LEU A 1 85 ? -12.846 6.850 13.675 1.00 90.25 85 LEU A CA 1
ATOM 664 C C . LEU A 1 85 ? -13.926 6.318 12.727 1.00 90.25 85 LEU A C 1
ATOM 666 O O . LEU A 1 85 ? -14.481 7.087 11.939 1.00 90.25 85 LEU A O 1
ATOM 670 N N . TYR A 1 86 ? -14.239 5.023 12.824 1.00 86.88 86 TYR A N 1
ATOM 671 C CA . TYR A 1 86 ? -15.295 4.392 12.038 1.00 86.88 86 TYR A CA 1
ATOM 672 C C . TYR A 1 86 ? -16.684 4.925 12.423 1.00 86.88 86 TYR A C 1
ATOM 674 O O . TYR A 1 86 ? -17.422 5.375 11.549 1.00 86.88 86 TYR A O 1
ATOM 682 N N . MET A 1 87 ? -17.010 4.965 13.721 1.00 89.50 87 MET A N 1
ATOM 683 C CA . MET A 1 87 ? -18.290 5.480 14.233 1.00 89.50 87 MET A CA 1
ATOM 684 C C . MET A 1 87 ? -18.508 6.959 13.904 1.00 89.50 87 MET A C 1
ATOM 686 O O . MET A 1 87 ? -19.634 7.383 13.662 1.00 89.50 87 MET A O 1
ATOM 690 N N . LYS A 1 88 ? -17.436 7.757 13.878 1.00 91.38 88 LYS A N 1
ATOM 691 C CA . LYS A 1 88 ? -17.481 9.178 13.502 1.00 91.38 88 LYS A CA 1
ATOM 692 C C . LYS A 1 88 ? -17.399 9.415 11.992 1.00 91.38 88 LYS A C 1
ATOM 694 O O . LYS A 1 88 ? -17.359 10.566 11.570 1.00 91.38 88 LYS A O 1
ATOM 699 N N . ASN A 1 89 ? -17.372 8.352 11.185 1.00 85.81 89 ASN A N 1
ATOM 700 C CA . ASN A 1 89 ? -17.275 8.401 9.726 1.00 85.81 89 ASN A CA 1
ATOM 701 C C . ASN A 1 89 ? -16.109 9.274 9.215 1.00 85.81 89 ASN A C 1
ATOM 703 O O . ASN A 1 89 ? -16.201 9.905 8.162 1.00 85.81 89 ASN A O 1
ATOM 707 N N . VAL A 1 90 ? -14.992 9.313 9.950 1.00 87.12 90 VAL A N 1
ATOM 708 C CA . VAL A 1 90 ? -13.844 10.157 9.598 1.00 87.12 90 VAL A CA 1
ATOM 709 C C . VAL A 1 90 ? -13.116 9.556 8.401 1.00 87.12 90 VAL A C 1
ATOM 711 O O . VAL A 1 90 ? -12.659 8.410 8.428 1.00 87.12 90 VAL A O 1
ATOM 714 N N . ASP A 1 91 ? -12.973 10.342 7.338 1.00 82.75 91 ASP A N 1
ATOM 715 C CA . ASP A 1 91 ? -12.316 9.902 6.111 1.00 82.75 91 ASP A CA 1
ATOM 716 C C . ASP A 1 91 ? -10.804 10.150 6.159 1.00 82.75 91 ASP A C 1
ATOM 718 O O . ASP A 1 91 ? -10.266 11.110 5.600 1.00 82.75 91 ASP A O 1
ATOM 722 N N . THR A 1 92 ? -10.105 9.283 6.893 1.00 85.00 92 THR A N 1
ATOM 723 C CA . THR A 1 92 ? -8.645 9.351 7.018 1.00 85.00 92 THR A CA 1
ATOM 724 C C . THR A 1 92 ? -7.955 9.072 5.681 1.00 85.00 92 THR A C 1
ATOM 726 O O . THR A 1 92 ? -8.504 8.417 4.795 1.00 85.00 92 THR A O 1
ATOM 729 N N . LYS A 1 93 ? -6.695 9.508 5.542 1.00 81.75 93 LYS A N 1
ATOM 730 C CA . LYS A 1 93 ? -5.867 9.176 4.365 1.00 81.75 93 LYS A CA 1
ATOM 731 C C . LYS A 1 93 ? -5.786 7.669 4.114 1.00 81.75 93 LYS A C 1
ATOM 733 O O . LYS A 1 93 ? -5.752 7.258 2.963 1.00 81.75 93 LYS A O 1
ATOM 738 N N . TRP A 1 94 ? -5.785 6.864 5.177 1.00 80.00 94 TRP A N 1
ATOM 739 C CA . TRP A 1 94 ? -5.861 5.411 5.069 1.00 80.00 94 TRP A CA 1
ATOM 740 C C . TRP A 1 94 ? -7.211 4.988 4.489 1.00 80.00 94 TRP A C 1
ATOM 742 O O . TRP A 1 94 ? -7.229 4.316 3.467 1.00 80.00 94 TRP A O 1
ATOM 752 N N . ARG A 1 95 ? -8.334 5.434 5.063 1.00 77.69 95 ARG A N 1
ATOM 753 C CA . ARG A 1 95 ? -9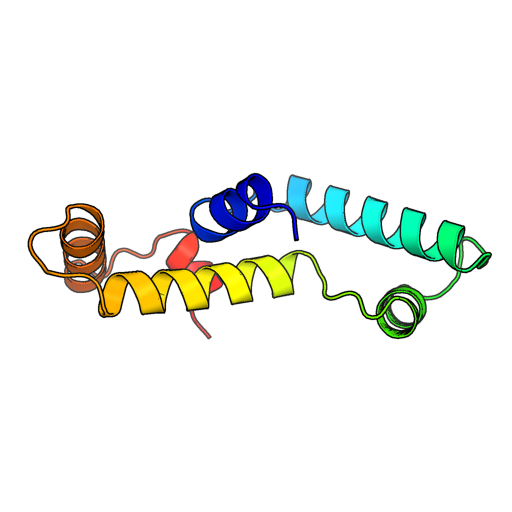.669 5.049 4.580 1.00 77.69 95 ARG A CA 1
ATOM 754 C C . ARG A 1 95 ? -9.894 5.410 3.110 1.00 77.69 95 ARG A C 1
ATOM 756 O O . ARG A 1 95 ? -10.481 4.626 2.379 1.00 77.69 95 ARG A O 1
ATOM 763 N N . LYS A 1 96 ? -9.352 6.541 2.651 1.00 79.56 96 LYS A N 1
ATOM 764 C CA . LYS A 1 96 ? -9.351 6.925 1.228 1.00 79.56 96 LYS A CA 1
ATOM 765 C C . LYS A 1 96 ? -8.564 5.966 0.326 1.00 79.56 96 LYS A C 1
ATOM 767 O O . LYS A 1 96 ? -8.887 5.863 -0.845 1.00 79.56 96 LYS A O 1
ATOM 772 N N . ARG A 1 97 ? -7.542 5.283 0.852 1.00 72.56 97 ARG A N 1
ATOM 773 C CA . ARG A 1 97 ? -6.722 4.292 0.127 1.00 72.56 97 ARG A CA 1
ATOM 774 C C . ARG A 1 97 ? -7.294 2.874 0.157 1.00 72.56 97 ARG A C 1
ATOM 776 O O . ARG A 1 97 ? -6.818 2.033 -0.592 1.00 72.56 97 ARG A O 1
ATOM 783 N N . THR A 1 98 ? -8.250 2.591 1.042 1.00 69.25 98 THR A N 1
ATOM 784 C CA . THR A 1 98 ? -8.904 1.273 1.149 1.00 69.25 98 THR A CA 1
ATOM 785 C C . THR A 1 98 ? -10.379 1.280 0.758 1.00 69.25 98 THR A C 1
ATOM 787 O O . THR A 1 98 ? -10.991 0.217 0.708 1.00 69.25 98 THR A O 1
ATOM 790 N N . LYS A 1 99 ? -10.962 2.451 0.477 1.00 65.56 99 LYS A N 1
ATOM 791 C CA . LYS A 1 99 ? -12.271 2.567 -0.169 1.00 65.56 99 LYS A CA 1
ATOM 792 C C . LYS A 1 99 ? -12.134 2.154 -1.636 1.00 65.56 99 LYS A C 1
ATOM 794 O O . LYS A 1 99 ? -11.487 2.864 -2.400 1.00 65.56 99 LYS A O 1
ATOM 799 N N . ASN A 1 100 ? -12.731 1.013 -1.972 1.00 49.94 100 ASN A N 1
ATOM 800 C CA . ASN A 1 100 ? -13.113 0.679 -3.344 1.00 49.94 100 ASN A CA 1
ATOM 801 C C . ASN A 1 100 ? -14.371 1.458 -3.726 1.00 49.94 100 ASN A C 1
ATOM 803 O O . ASN A 1 100 ? -15.237 1.618 -2.832 1.00 49.94 100 ASN A O 1
#

pLDDT: mean 86.28, std 10.88, range [49.78, 96.75]

Sequence (100 aa):
MVPGLTFGNAVLCMRSEVQARLEIKQRGIGRLALGAHGNTPNQGVQGDMGWTSFEGREASSKIKFEKRLREMGEERWARKVFSFLYMKNVDTKWRKRTKN

Mean predicted aligned error: 5.88 Å

Secondary structure (DSSP, 8-state):
--HHHHHHHHHSPPPHHHHHHHHHHHHHHHHHHTT--TTS-HHHHHHHTTPPPHHHHHHHHHHHHHHHHHHS-TTSHHHHHHHHHHHTT---HHHHHH--